Protein AF-A0A8T2TNN7-F1 (afdb_monomer)

pLDDT: mean 81.36, std 16.93, range [38.03, 96.69]

Nearest PDB structures (foldseek):
  3bs6-assembly1_A  TM=4.693E-01  e=4.884E+00  Escherichia coli
  3blc-assembly1_A  TM=4.581E-01  e=4.381E+00  Escherichia coli K-12

Foldseek 3Di:
DDDQDDADQDKDKDKDKDFDADPVGTQKIKIWIKIAHHQRWIWIWIWIQHNVQQKTKIKIKIDGDQWIKMKIWIARNVVRAIEIEIETGVDDPVCVVVVVVVSLVCCVVTTPPDDPDDPDPDPVPPDVGYDYYYHYDYDD

Mean predicted aligned error: 8.28 Å

Radius of gyration: 16.11 Å; Cα contacts (8 Å, |Δi|>4): 288; chains: 1; bounding box: 39×32×40 Å

Structure (mmCIF, N/CA/C/O backbone):
data_AF-A0A8T2TNN7-F1
#
_entry.id   AF-A0A8T2TNN7-F1
#
loop_
_atom_site.group_PDB
_atom_site.id
_atom_site.type_symbol
_atom_site.label_atom_id
_atom_site.label_alt_id
_atom_site.label_comp_id
_atom_site.label_asym_id
_atom_site.label_entity_id
_atom_site.label_seq_id
_atom_site.pdbx_PDB_ins_code
_atom_site.Cartn_x
_atom_site.Cartn_y
_atom_site.Cartn_z
_atom_site.occupancy
_atom_site.B_iso_or_equiv
_atom_site.auth_seq_id
_atom_site.auth_comp_id
_atom_site.auth_asym_id
_atom_site.auth_atom_id
_atom_site.pdbx_PDB_model_num
ATOM 1 N N . MET A 1 1 ? -9.303 4.212 -6.123 1.00 38.03 1 MET A N 1
ATOM 2 C CA . MET A 1 1 ? -9.260 4.580 -4.688 1.00 38.03 1 MET A CA 1
ATOM 3 C C . MET A 1 1 ? -9.559 3.341 -3.851 1.00 38.03 1 MET A C 1
ATOM 5 O O . MET A 1 1 ? -10.362 2.537 -4.320 1.00 38.03 1 MET A O 1
ATOM 9 N N . PRO A 1 2 ? -8.917 3.130 -2.687 1.00 48.78 2 PRO A N 1
ATOM 10 C CA . PRO A 1 2 ? -9.333 2.075 -1.768 1.00 48.78 2 PRO A CA 1
ATOM 11 C C . PRO A 1 2 ? -10.733 2.408 -1.227 1.00 48.78 2 PRO A C 1
ATOM 13 O O . PRO A 1 2 ? -10.994 3.528 -0.805 1.00 48.78 2 PRO A O 1
ATOM 16 N N . ASN A 1 3 ? -11.654 1.453 -1.324 1.00 48.25 3 ASN A N 1
ATOM 17 C CA . ASN A 1 3 ? -13.009 1.562 -0.782 1.00 48.25 3 ASN A CA 1
ATOM 18 C C . ASN A 1 3 ? -12.937 1.168 0.700 1.00 48.25 3 ASN A C 1
ATOM 20 O O . ASN A 1 3 ? -12.548 0.040 0.956 1.00 48.25 3 ASN A O 1
ATOM 24 N N . PHE A 1 4 ? -13.244 2.024 1.670 1.00 55.41 4 PHE A N 1
ATOM 25 C CA . PHE A 1 4 ? -13.234 1.630 3.086 1.00 55.41 4 PHE A CA 1
ATOM 26 C C . PHE A 1 4 ? -14.604 1.023 3.439 1.00 55.41 4 PHE A C 1
ATOM 28 O O . PHE A 1 4 ? -15.621 1.650 3.152 1.00 55.41 4 PHE A O 1
ATOM 35 N N . PRO A 1 5 ? -14.672 -0.216 3.965 1.00 48.44 5 PRO A N 1
ATOM 36 C CA . PRO A 1 5 ? -15.947 -0.860 4.237 1.00 48.44 5 PRO A CA 1
ATOM 37 C C . PRO A 1 5 ? -16.700 -0.126 5.354 1.00 48.44 5 PRO A C 1
ATOM 39 O O . PRO A 1 5 ? -16.103 0.326 6.329 1.00 48.44 5 PRO A O 1
ATOM 42 N N . SER A 1 6 ? -18.023 -0.042 5.192 1.00 51.38 6 SER A N 1
ATOM 43 C CA . SER A 1 6 ? -18.962 0.426 6.213 1.00 51.38 6 SER A CA 1
ATOM 44 C C . SER A 1 6 ? -18.908 -0.478 7.448 1.00 51.38 6 SER A C 1
ATOM 46 O O . SER A 1 6 ? -18.711 -1.687 7.331 1.00 51.38 6 SER A O 1
ATOM 48 N N . ASN A 1 7 ? -19.072 0.146 8.613 1.00 53.34 7 ASN A N 1
ATOM 49 C CA . ASN A 1 7 ? -19.004 -0.400 9.964 1.00 53.34 7 ASN A CA 1
ATOM 50 C C . ASN A 1 7 ? -19.857 -1.678 10.138 1.00 53.34 7 ASN A C 1
ATOM 52 O O . ASN A 1 7 ? -21.026 -1.616 10.509 1.00 53.34 7 ASN A O 1
ATOM 56 N N . GLY A 1 8 ? -19.274 -2.841 9.850 1.00 53.09 8 GLY A N 1
ATOM 57 C CA . GLY A 1 8 ? -19.876 -4.155 10.054 1.00 53.09 8 GLY A CA 1
ATOM 58 C C . GLY A 1 8 ? -18.875 -5.067 10.751 1.00 53.09 8 GLY A C 1
ATOM 59 O O . GLY A 1 8 ? -17.688 -5.035 10.434 1.00 53.09 8 GLY A O 1
ATOM 60 N N . GLY A 1 9 ? -19.336 -5.883 11.701 1.00 64.19 9 GLY A N 1
ATOM 61 C CA . GLY A 1 9 ? -18.504 -6.790 12.510 1.00 64.19 9 GLY A CA 1
ATOM 62 C C . GLY A 1 9 ? -17.861 -7.959 11.747 1.00 64.19 9 GLY A C 1
ATOM 63 O O . GLY A 1 9 ? -17.601 -9.000 12.339 1.00 64.19 9 GLY A O 1
ATOM 64 N N . ALA A 1 10 ? -17.641 -7.823 10.439 1.00 75.06 10 ALA A N 1
ATOM 65 C CA . ALA A 1 10 ? -17.117 -8.863 9.571 1.00 75.06 10 ALA A CA 1
ATOM 66 C C . ALA A 1 10 ? -15.638 -8.625 9.241 1.00 75.06 10 ALA A C 1
ATOM 68 O O . ALA A 1 10 ? -15.209 -7.511 8.935 1.00 75.06 10 ALA A O 1
ATOM 69 N N . TYR A 1 11 ? -14.867 -9.707 9.245 1.00 86.31 11 TYR A N 1
ATOM 70 C CA . TYR A 1 11 ? -13.498 -9.716 8.746 1.00 86.31 11 TYR A CA 1
ATOM 71 C C . TYR A 1 11 ? -13.503 -9.879 7.227 1.00 86.31 11 TYR A C 1
ATOM 73 O O . TYR A 1 11 ? -14.261 -10.679 6.680 1.00 86.31 11 TYR A O 1
ATOM 81 N N . THR A 1 12 ? -12.639 -9.144 6.534 1.00 87.94 12 THR A N 1
ATOM 82 C CA . THR A 1 12 ? -12.478 -9.249 5.081 1.00 87.94 12 THR A CA 1
ATOM 83 C C . THR A 1 12 ? -11.020 -9.474 4.721 1.00 87.94 12 THR A C 1
ATOM 85 O O . THR A 1 12 ? -10.111 -8.903 5.322 1.00 87.94 12 THR A O 1
ATOM 88 N N . PHE A 1 13 ? -10.791 -10.312 3.716 1.00 90.19 13 PHE A N 1
ATOM 89 C CA . PHE A 1 13 ? -9.469 -10.598 3.182 1.00 90.19 13 PHE A CA 1
ATOM 90 C C . PHE A 1 13 ? -9.584 -10.811 1.674 1.00 90.19 13 PHE A C 1
ATOM 92 O O . PHE A 1 13 ? -10.400 -11.607 1.218 1.00 90.19 13 PHE A O 1
ATOM 99 N N . SER A 1 14 ? -8.759 -10.121 0.893 1.00 91.88 14 SER A N 1
ATOM 100 C CA . SER A 1 14 ? -8.586 -10.405 -0.530 1.00 91.88 14 SER A CA 1
ATOM 101 C C . SER A 1 14 ? -7.117 -10.300 -0.895 1.00 91.88 14 SER A C 1
ATOM 103 O O . SER A 1 14 ? -6.458 -9.327 -0.523 1.00 91.88 14 SER A O 1
ATOM 105 N N . SER A 1 15 ? -6.625 -11.246 -1.679 1.00 92.81 15 SER A N 1
ATOM 106 C CA . SER A 1 15 ? -5.287 -11.200 -2.248 1.00 92.81 15 SER A CA 1
ATOM 107 C C . SER A 1 15 ? -5.373 -11.512 -3.732 1.00 92.81 15 SER A C 1
ATOM 109 O O . SER A 1 15 ? -6.155 -12.363 -4.146 1.00 92.81 15 SER A O 1
ATOM 111 N N . SER A 1 16 ? -4.578 -10.818 -4.529 1.00 95.62 16 SER A N 1
ATOM 112 C CA . SER A 1 16 ? -4.452 -11.052 -5.962 1.00 95.62 16 SER A CA 1
ATOM 113 C C . SER A 1 16 ? -3.004 -10.834 -6.360 1.00 95.62 16 SER A C 1
ATOM 115 O O . SER A 1 16 ? -2.358 -9.908 -5.865 1.00 95.62 16 SER A O 1
ATOM 117 N N . SER A 1 17 ? -2.495 -11.681 -7.240 1.00 93.88 17 SER A N 1
ATOM 118 C CA . SER A 1 17 ? -1.162 -11.541 -7.801 1.00 93.88 17 SER A CA 1
ATOM 119 C C . SER A 1 17 ? -1.190 -11.858 -9.285 1.00 93.88 17 SER A C 1
ATOM 121 O O . SER A 1 17 ? -1.974 -12.679 -9.757 1.00 93.88 17 SER A O 1
ATOM 123 N N . VAL A 1 18 ? -0.329 -11.175 -10.021 1.00 96.69 18 VAL A N 1
ATOM 124 C CA . VAL A 1 18 ? -0.083 -11.400 -11.439 1.00 96.69 18 VAL A CA 1
ATOM 125 C C . VAL A 1 18 ? 1.418 -11.447 -11.653 1.00 96.69 18 VAL A C 1
ATOM 127 O O . VAL A 1 18 ? 2.178 -10.726 -11.001 1.00 96.69 18 VAL A O 1
ATOM 130 N N . ARG A 1 19 ? 1.854 -12.314 -12.557 1.00 96.31 19 ARG A N 1
ATOM 131 C CA . ARG A 1 19 ? 3.257 -12.477 -12.913 1.00 96.31 19 ARG A CA 1
ATOM 132 C C . ARG A 1 19 ? 3.337 -12.838 -14.385 1.00 96.31 19 ARG A C 1
ATOM 134 O O . ARG A 1 19 ? 2.657 -13.760 -14.820 1.00 96.31 19 ARG A O 1
ATOM 141 N N . TYR A 1 20 ? 4.169 -12.113 -15.119 1.00 96.19 20 TYR A N 1
ATOM 142 C CA . TYR A 1 20 ? 4.458 -12.394 -16.515 1.00 96.19 20 TYR A CA 1
ATOM 143 C C . TYR A 1 20 ? 5.935 -12.738 -16.659 1.00 96.19 20 TYR A C 1
ATOM 145 O O . TYR A 1 20 ? 6.815 -11.930 -16.340 1.00 96.19 20 TYR A O 1
ATOM 153 N N . ASP A 1 21 ? 6.187 -13.960 -17.116 1.00 95.81 21 ASP A N 1
ATOM 154 C CA . ASP A 1 21 ? 7.519 -14.503 -17.336 1.00 95.81 21 ASP A CA 1
ATOM 155 C C . ASP A 1 21 ? 7.936 -14.363 -18.807 1.00 95.81 21 ASP A C 1
ATOM 157 O O . ASP A 1 21 ? 7.116 -14.381 -19.723 1.00 95.81 21 ASP A O 1
ATOM 161 N N . GLY A 1 22 ? 9.238 -14.194 -19.027 1.00 91.44 22 GLY A N 1
ATOM 162 C CA . GLY A 1 22 ? 9.866 -14.189 -20.342 1.00 91.44 22 GLY A CA 1
ATOM 163 C C . GLY A 1 22 ? 11.169 -14.994 -20.343 1.00 91.44 22 GLY A C 1
ATOM 164 O O . GLY A 1 22 ? 11.526 -15.604 -19.332 1.00 91.44 22 GLY A O 1
ATOM 165 N N . PRO A 1 23 ? 11.941 -14.963 -21.444 1.00 91.31 23 PRO A N 1
ATOM 166 C CA . PRO A 1 23 ? 13.155 -15.775 -21.597 1.00 91.31 23 PRO A CA 1
ATOM 167 C C . PRO A 1 23 ? 14.231 -15.540 -20.523 1.00 91.31 23 PRO A C 1
ATOM 169 O O . PRO A 1 23 ? 15.080 -16.396 -20.301 1.00 91.31 23 PRO A O 1
ATOM 172 N N . LYS A 1 24 ? 14.209 -14.376 -19.860 1.00 87.81 24 LYS A N 1
ATOM 173 C CA . LYS A 1 24 ? 15.145 -13.982 -18.791 1.00 87.81 24 LYS A CA 1
ATOM 174 C C . LYS A 1 24 ? 14.496 -13.975 -17.393 1.00 87.81 24 LYS A C 1
ATOM 176 O O . LYS A 1 24 ? 15.037 -13.365 -16.475 1.00 87.81 24 LYS A O 1
ATOM 181 N N . GLY A 1 25 ? 13.339 -14.623 -17.235 1.00 89.81 25 GLY A N 1
ATOM 182 C CA . GLY A 1 25 ? 12.533 -14.632 -16.008 1.00 89.81 25 GLY A CA 1
ATOM 183 C C . GLY A 1 25 ? 11.380 -13.622 -16.026 1.00 89.81 25 GLY A C 1
ATOM 184 O O . GLY A 1 25 ? 11.050 -13.065 -17.075 1.00 89.81 25 GLY A O 1
ATOM 185 N N . ALA A 1 26 ? 10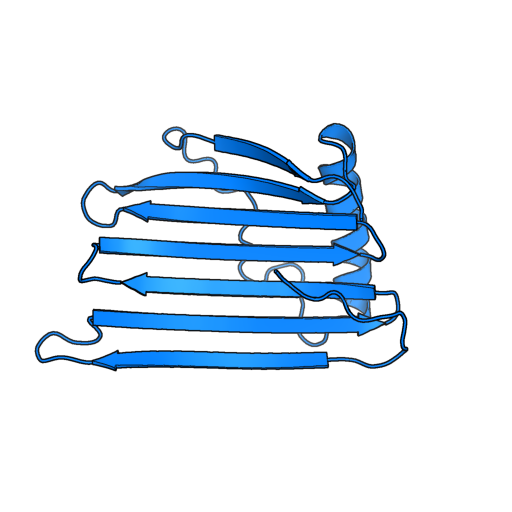.757 -13.395 -14.864 1.00 90.38 26 ALA A N 1
ATOM 186 C CA . ALA A 1 26 ? 9.657 -12.439 -14.731 1.00 90.38 26 ALA A CA 1
ATOM 187 C C . ALA A 1 26 ? 10.092 -11.031 -15.102 1.00 90.38 26 ALA A C 1
ATOM 189 O O . ALA A 1 26 ? 10.970 -10.456 -14.454 1.00 90.38 26 ALA A O 1
ATOM 190 N N . TYR A 1 27 ? 9.428 -10.460 -16.102 1.00 93.62 27 TYR A N 1
ATOM 191 C CA . TYR A 1 27 ? 9.600 -9.052 -16.430 1.00 93.62 27 TYR A CA 1
ATOM 192 C C . TYR A 1 27 ? 8.590 -8.163 -15.707 1.00 93.62 27 TYR A C 1
ATOM 194 O O . TYR A 1 27 ? 8.841 -6.978 -15.508 1.00 93.62 27 TYR A O 1
ATOM 202 N N . TYR A 1 28 ? 7.477 -8.744 -15.266 1.00 95.19 28 TYR A N 1
ATOM 203 C CA . TYR A 1 28 ? 6.452 -8.041 -14.519 1.00 95.19 28 TYR A CA 1
ATOM 204 C C . TYR A 1 28 ? 5.885 -8.932 -13.422 1.00 95.19 28 TYR A C 1
ATOM 206 O O . TYR A 1 28 ? 5.551 -10.094 -13.657 1.00 95.19 28 TYR A O 1
ATOM 214 N N . ALA A 1 29 ? 5.741 -8.384 -12.223 1.00 95.56 29 ALA A N 1
ATOM 215 C CA . ALA A 1 29 ? 5.004 -9.014 -11.143 1.00 95.56 29 ALA A CA 1
ATOM 216 C C . ALA A 1 29 ? 4.304 -7.947 -10.309 1.00 95.56 29 ALA A C 1
ATOM 218 O O . ALA A 1 29 ? 4.938 -6.980 -9.893 1.00 95.56 29 ALA A O 1
ATOM 219 N N . ALA A 1 30 ? 3.025 -8.147 -10.012 1.00 94.94 30 ALA A N 1
ATOM 220 C CA . ALA A 1 30 ? 2.282 -7.280 -9.114 1.00 94.94 30 ALA A CA 1
ATOM 221 C C . ALA A 1 30 ? 1.456 -8.105 -8.134 1.00 94.94 30 ALA A C 1
ATOM 223 O O . ALA A 1 30 ? 0.871 -9.123 -8.495 1.00 94.94 30 ALA A O 1
ATOM 224 N N . THR A 1 31 ? 1.393 -7.647 -6.893 1.00 94.44 31 THR A N 1
ATOM 225 C CA . THR A 1 31 ? 0.620 -8.258 -5.818 1.00 94.44 31 THR A CA 1
ATOM 226 C C . THR A 1 31 ? -0.179 -7.176 -5.121 1.00 94.44 31 THR A C 1
ATOM 228 O O . THR A 1 31 ? 0.355 -6.133 -4.745 1.00 94.44 31 THR A O 1
ATOM 231 N N . LYS A 1 32 ? -1.463 -7.440 -4.902 1.00 93.69 32 LYS A N 1
ATOM 232 C CA . LYS A 1 32 ? -2.361 -6.608 -4.112 1.00 9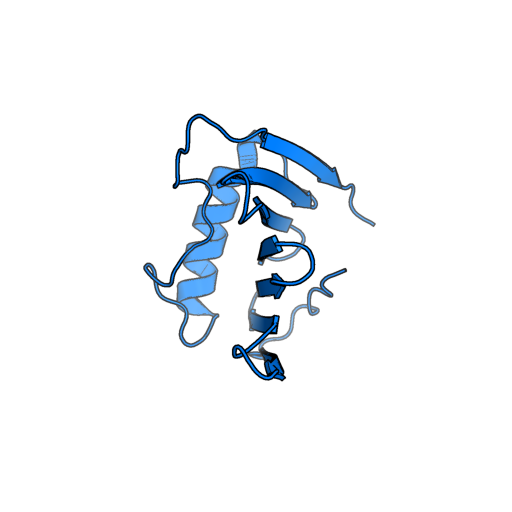3.69 32 LYS A CA 1
ATOM 233 C C .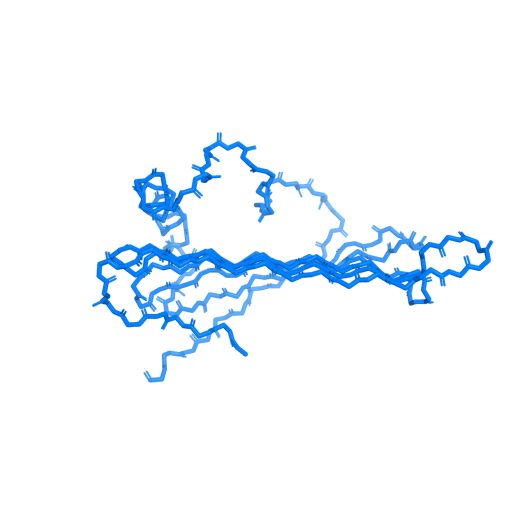 LYS A 1 32 ? -2.974 -7.451 -3.008 1.00 93.69 32 LYS A C 1
ATOM 235 O O . LYS A 1 32 ? -3.576 -8.486 -3.275 1.00 93.69 32 LYS A O 1
ATOM 240 N N . LEU A 1 33 ? -2.860 -6.969 -1.782 1.00 91.69 33 LEU A N 1
ATOM 241 C CA . LEU A 1 33 ? -3.429 -7.562 -0.586 1.00 91.69 33 LEU A CA 1
ATOM 242 C C . LEU A 1 33 ? -4.325 -6.528 0.086 1.00 91.69 33 LEU A C 1
ATOM 244 O O . LEU A 1 33 ? -3.951 -5.368 0.219 1.00 91.69 33 LEU A O 1
ATOM 248 N N . ARG A 1 34 ? -5.492 -6.948 0.552 1.00 91.50 34 ARG A N 1
ATOM 249 C CA . ARG A 1 34 ? -6.386 -6.114 1.340 1.00 91.50 34 ARG A CA 1
ATOM 250 C C . ARG A 1 34 ? -6.974 -6.915 2.487 1.00 91.50 34 ARG A C 1
ATOM 252 O O . ARG A 1 34 ? -7.406 -8.048 2.294 1.00 91.50 34 ARG A O 1
ATOM 259 N N . ARG A 1 35 ? -6.985 -6.314 3.670 1.00 91.00 35 ARG A N 1
ATOM 260 C CA . ARG A 1 35 ? -7.549 -6.862 4.897 1.00 91.00 35 ARG A CA 1
ATOM 261 C C . ARG A 1 35 ? -8.435 -5.811 5.546 1.00 91.00 35 ARG A C 1
ATOM 263 O O . ARG A 1 35 ? -8.117 -4.625 5.503 1.00 91.00 35 ARG A O 1
ATOM 270 N N . GLY A 1 36 ? -9.531 -6.239 6.139 1.00 90.00 36 GLY A N 1
ATOM 271 C CA . GLY A 1 36 ? -10.405 -5.382 6.922 1.00 90.00 36 GLY A CA 1
ATOM 272 C C . GLY A 1 36 ? -10.933 -6.134 8.128 1.00 90.00 36 GLY A C 1
ATOM 273 O O . GLY A 1 36 ? -11.070 -7.358 8.088 1.00 90.00 36 GLY A O 1
ATOM 274 N N . GLY A 1 37 ? -11.219 -5.394 9.185 1.00 88.06 37 GLY A N 1
ATOM 275 C CA . GLY A 1 37 ? -11.783 -5.929 10.409 1.00 88.06 37 GLY A CA 1
ATOM 276 C C . GLY A 1 37 ? -12.913 -5.061 10.955 1.00 88.06 37 GLY A C 1
ATOM 277 O O . GLY A 1 37 ? -13.190 -3.984 10.415 1.00 88.06 37 GLY A O 1
ATOM 278 N N . PRO A 1 38 ? -13.534 -5.519 12.053 1.00 85.88 38 PRO A N 1
ATOM 279 C CA . PRO A 1 38 ? -14.461 -4.723 12.850 1.00 85.88 38 PRO A CA 1
ATOM 280 C C . PRO A 1 38 ? -13.898 -3.340 13.223 1.00 85.88 38 PRO A C 1
ATOM 282 O O . PRO A 1 38 ? -12.687 -3.120 13.190 1.00 85.88 38 PRO A O 1
ATOM 285 N N . GLU A 1 39 ? -14.775 -2.402 13.596 1.00 83.50 39 GLU A N 1
ATOM 286 C CA . GLU A 1 39 ? -14.424 -1.008 13.946 1.00 83.50 39 GLU A CA 1
ATOM 287 C C . GLU A 1 39 ? -13.817 -0.181 12.793 1.00 83.50 39 GLU A C 1
ATOM 289 O O . GLU A 1 39 ? -13.240 0.888 13.011 1.00 83.50 39 GLU A O 1
ATOM 294 N N . GLY A 1 40 ? -13.956 -0.652 11.549 1.00 86.00 40 GLY A N 1
ATOM 295 C CA . GLY A 1 40 ? -13.485 0.068 10.366 1.00 86.00 40 GLY A CA 1
ATOM 296 C C . GLY A 1 40 ? -11.962 0.090 10.230 1.00 86.00 40 GLY A C 1
ATOM 297 O O . GLY A 1 40 ? -11.423 1.016 9.621 1.00 86.00 40 GLY A O 1
ATOM 298 N N . VAL A 1 41 ? -11.258 -0.896 10.799 1.00 91.38 41 VAL A N 1
ATOM 299 C CA . VAL A 1 41 ? -9.817 -1.056 10.576 1.00 91.38 41 VAL A CA 1
ATOM 300 C C . VAL A 1 41 ? -9.565 -1.704 9.213 1.00 91.38 41 VAL A C 1
ATOM 302 O O . VAL A 1 41 ? -10.183 -2.708 8.853 1.00 91.38 41 VAL A O 1
ATOM 305 N N . VAL A 1 42 ? -8.655 -1.131 8.429 1.00 90.94 42 VAL A N 1
ATOM 306 C CA . VAL A 1 42 ? -8.322 -1.602 7.078 1.00 90.94 42 VAL A CA 1
ATOM 307 C C . VAL A 1 42 ? -6.822 -1.531 6.839 1.00 90.94 42 VAL A C 1
ATOM 309 O O . VAL A 1 42 ? -6.175 -0.544 7.189 1.00 90.94 42 VAL A O 1
ATOM 312 N N . GLU A 1 43 ? -6.291 -2.548 6.166 1.00 91.75 43 GLU A N 1
ATOM 313 C CA . GLU A 1 43 ? -4.962 -2.560 5.563 1.00 91.75 43 GLU A CA 1
ATOM 314 C C . GLU A 1 43 ? -5.081 -2.863 4.063 1.00 91.75 43 GLU A C 1
ATOM 316 O O . GLU A 1 43 ? -5.701 -3.849 3.668 1.00 91.75 43 GLU A O 1
ATOM 321 N N . GLU A 1 44 ? -4.454 -2.066 3.205 1.00 92.19 44 GLU A N 1
ATOM 322 C CA . GLU A 1 44 ? -4.232 -2.414 1.799 1.00 92.19 44 GLU A CA 1
ATOM 323 C C . GLU A 1 44 ? -2.736 -2.332 1.492 1.00 92.19 44 GLU A C 1
ATOM 325 O O . GLU A 1 44 ? -2.098 -1.315 1.748 1.00 92.19 44 GLU A O 1
ATOM 330 N N . ARG A 1 45 ? -2.167 -3.392 0.922 1.00 91.81 45 ARG A N 1
ATOM 331 C CA . ARG A 1 45 ? -0.787 -3.446 0.443 1.00 91.81 45 ARG A CA 1
ATOM 332 C C . ARG A 1 45 ? -0.778 -3.698 -1.056 1.00 91.81 45 ARG A C 1
ATOM 334 O O . ARG A 1 45 ? -1.563 -4.486 -1.576 1.00 91.81 45 ARG A O 1
ATOM 341 N N . PHE A 1 46 ? 0.137 -3.046 -1.744 1.00 92.75 46 PHE A N 1
ATOM 342 C CA . PHE A 1 46 ? 0.385 -3.222 -3.161 1.00 92.75 46 PHE A CA 1
ATOM 343 C C . PHE A 1 46 ? 1.891 -3.212 -3.396 1.00 92.75 46 PHE A C 1
ATOM 345 O O . PHE A 1 46 ? 2.598 -2.364 -2.855 1.00 92.75 46 PHE A O 1
ATOM 352 N N . GLU A 1 47 ? 2.382 -4.153 -4.186 1.00 93.88 47 GLU A N 1
ATOM 353 C CA . GLU A 1 47 ? 3.772 -4.214 -4.620 1.00 93.88 47 GLU A CA 1
ATOM 354 C C . GLU A 1 47 ? 3.800 -4.578 -6.097 1.00 93.88 47 GLU A C 1
ATOM 356 O O . GLU A 1 47 ? 3.148 -5.531 -6.509 1.00 93.88 47 GLU A O 1
ATOM 361 N N . GLU A 1 48 ? 4.571 -3.838 -6.879 1.00 95.25 48 GLU A N 1
ATOM 362 C CA . GLU A 1 48 ? 4.729 -4.032 -8.312 1.00 95.25 48 GLU A CA 1
ATOM 363 C C . GLU A 1 48 ? 6.203 -3.909 -8.679 1.00 95.25 48 GLU A C 1
ATOM 365 O O . GLU A 1 48 ? 6.873 -2.940 -8.321 1.00 95.25 48 GLU A O 1
ATOM 370 N N . ARG A 1 49 ? 6.718 -4.902 -9.398 1.00 94.62 49 ARG A N 1
ATOM 371 C CA . ARG A 1 49 ? 8.040 -4.879 -10.012 1.00 94.62 49 ARG A CA 1
ATOM 372 C C . ARG A 1 49 ? 7.884 -4.998 -11.508 1.00 94.62 49 ARG A C 1
ATOM 374 O O . ARG A 1 49 ? 7.366 -5.998 -11.998 1.00 94.62 49 ARG A O 1
ATOM 381 N N . ASP A 1 50 ? 8.417 -4.011 -12.199 1.00 94.38 50 ASP A N 1
ATOM 382 C CA . ASP A 1 50 ? 8.448 -3.957 -13.645 1.00 94.38 50 ASP A CA 1
ATOM 383 C C . ASP A 1 50 ? 9.895 -3.749 -14.101 1.00 94.38 50 ASP A C 1
ATOM 385 O O . ASP A 1 50 ? 10.493 -2.685 -13.911 1.00 94.38 50 ASP A O 1
ATOM 389 N N . SER A 1 51 ? 10.487 -4.791 -14.680 1.00 90.25 51 SER A N 1
ATOM 390 C CA . SER A 1 51 ? 11.850 -4.733 -15.205 1.00 90.25 51 SER A CA 1
ATOM 391 C C . SER A 1 51 ? 11.927 -4.012 -16.551 1.00 90.25 51 SER A C 1
ATOM 393 O O . SER A 1 51 ? 12.998 -3.518 -16.908 1.00 90.25 51 SER A O 1
ATOM 395 N N . THR A 1 52 ? 10.807 -3.869 -17.270 1.00 90.06 52 THR A N 1
ATOM 396 C CA . THR A 1 52 ? 10.762 -3.143 -18.546 1.00 90.06 52 THR A CA 1
ATOM 397 C C . THR A 1 52 ? 10.970 -1.650 -18.309 1.00 90.06 52 THR A C 1
ATOM 399 O O . THR A 1 52 ? 11.849 -1.031 -18.914 1.00 90.06 52 THR A O 1
ATOM 402 N N . THR A 1 53 ? 10.265 -1.089 -17.325 1.00 91.69 53 THR A N 1
ATOM 403 C CA . THR A 1 53 ? 10.427 0.309 -16.904 1.00 91.69 53 THR A CA 1
ATOM 404 C C . THR A 1 53 ? 11.481 0.495 -15.816 1.00 91.69 53 THR A C 1
ATOM 406 O O . THR A 1 53 ? 11.874 1.625 -15.542 1.00 91.69 53 THR A O 1
ATOM 409 N N . ASN A 1 54 ? 12.013 -0.598 -15.258 1.00 92.75 54 ASN A N 1
ATOM 410 C CA . ASN A 1 54 ? 12.972 -0.606 -14.148 1.00 92.75 54 ASN A CA 1
ATOM 411 C C . ASN A 1 54 ? 12.416 0.074 -12.896 1.00 92.75 54 ASN A C 1
ATOM 413 O O . ASN A 1 54 ? 13.135 0.770 -12.184 1.00 92.75 54 ASN A O 1
ATOM 417 N N . LYS A 1 55 ? 11.128 -0.122 -12.624 1.00 93.81 55 LYS A N 1
ATOM 418 C CA . LYS A 1 55 ? 10.452 0.460 -11.470 1.00 93.81 55 LYS A CA 1
ATOM 419 C C . LYS A 1 55 ? 10.047 -0.621 -10.485 1.00 93.81 55 LYS A C 1
ATOM 421 O O . LYS A 1 55 ? 9.565 -1.691 -10.851 1.00 93.81 55 LYS A O 1
ATOM 426 N N . HIS A 1 56 ? 10.214 -0.306 -9.209 1.00 94.19 56 HIS A N 1
ATOM 427 C CA . HIS A 1 56 ? 9.654 -1.061 -8.100 1.00 94.19 56 HIS A CA 1
ATOM 428 C C . HIS A 1 56 ? 8.751 -0.133 -7.300 1.00 94.19 56 HIS A C 1
ATOM 430 O O . HIS A 1 56 ? 9.231 0.762 -6.609 1.00 94.19 56 HIS A O 1
ATOM 436 N N . ILE A 1 57 ? 7.445 -0.333 -7.413 1.00 93.06 57 ILE A N 1
ATOM 437 C CA . ILE A 1 57 ? 6.433 0.444 -6.705 1.00 93.06 57 ILE A CA 1
ATOM 438 C C . ILE A 1 57 ? 5.956 -0.371 -5.510 1.00 93.06 57 ILE A C 1
ATOM 440 O O . ILE A 1 57 ? 5.667 -1.562 -5.625 1.00 93.06 57 ILE A O 1
ATOM 444 N N . LYS A 1 58 ? 5.838 0.270 -4.353 1.00 93.81 58 LYS A N 1
ATOM 445 C CA . LYS A 1 58 ? 5.152 -0.291 -3.197 1.00 93.81 58 LYS A CA 1
ATOM 446 C C . LYS A 1 58 ? 4.212 0.735 -2.596 1.00 93.81 58 LYS A C 1
ATOM 448 O O . LYS A 1 58 ? 4.516 1.921 -2.552 1.00 93.81 58 LYS A O 1
ATOM 453 N N . ARG A 1 59 ? 3.068 0.279 -2.105 1.00 93.00 59 ARG A N 1
ATOM 454 C CA . ARG A 1 59 ? 2.075 1.123 -1.447 1.00 93.00 59 ARG A CA 1
ATOM 455 C C . ARG A 1 59 ? 1.436 0.374 -0.291 1.00 93.00 59 ARG A C 1
ATOM 457 O O . ARG A 1 59 ? 1.053 -0.782 -0.432 1.00 93.00 59 ARG A O 1
ATOM 464 N N . MET A 1 60 ? 1.309 1.046 0.840 1.00 91.31 60 MET A N 1
ATOM 465 C CA . MET A 1 60 ? 0.643 0.564 2.040 1.00 91.31 60 MET A CA 1
ATOM 466 C C . MET A 1 60 ? -0.351 1.629 2.488 1.00 91.31 60 MET A C 1
ATOM 468 O O . MET A 1 60 ? 0.033 2.760 2.748 1.00 91.31 60 MET A O 1
ATOM 472 N N . SER A 1 61 ? -1.626 1.276 2.552 1.00 91.44 61 SER A N 1
ATOM 473 C CA . SER A 1 61 ? -2.709 2.127 3.032 1.00 91.44 61 SER A CA 1
ATOM 474 C C . SER A 1 61 ? -3.269 1.539 4.314 1.00 91.44 61 SER A C 1
ATOM 476 O O . SER A 1 61 ? -3.563 0.346 4.382 1.00 91.44 61 SER A O 1
ATOM 478 N N . ARG A 1 62 ? -3.465 2.398 5.304 1.00 92.38 62 ARG A N 1
ATOM 479 C CA . ARG A 1 62 ? -4.060 2.099 6.601 1.00 92.38 62 ARG A CA 1
ATOM 480 C C . ARG A 1 62 ? -5.297 2.960 6.765 1.00 92.38 62 ARG A C 1
ATOM 482 O O . ARG A 1 62 ? -5.244 4.155 6.493 1.00 92.38 62 ARG A O 1
ATOM 489 N N . GLY A 1 63 ? -6.402 2.354 7.168 1.00 92.62 63 GLY A N 1
ATOM 490 C CA . GLY A 1 63 ? -7.645 3.054 7.480 1.00 92.62 63 GLY A CA 1
ATOM 491 C C . GLY A 1 63 ? -8.118 2.691 8.877 1.00 92.62 63 GLY A C 1
ATOM 492 O O . GLY A 1 63 ? -8.035 1.524 9.260 1.00 92.62 63 GLY A O 1
ATOM 493 N N . LEU A 1 64 ? -8.596 3.681 9.623 1.00 91.75 64 LEU A N 1
ATOM 494 C CA . LEU A 1 64 ? -9.321 3.496 10.873 1.00 91.75 64 LEU A CA 1
ATOM 495 C C . LEU A 1 64 ? -10.506 4.459 10.874 1.00 91.75 64 LEU A C 1
ATOM 497 O O . LEU A 1 64 ? -10.313 5.672 10.961 1.00 91.75 64 LEU A O 1
ATOM 501 N N . LYS A 1 65 ? -11.721 3.909 10.802 1.00 87.25 65 LYS A N 1
ATOM 502 C CA . LYS A 1 65 ? -12.967 4.686 10.719 1.00 87.25 65 LYS A CA 1
ATOM 503 C C . LYS A 1 65 ? -12.940 5.640 9.512 1.00 87.25 65 LYS A C 1
ATOM 505 O O . LYS A 1 65 ? -12.878 5.181 8.377 1.00 87.25 65 LYS A O 1
ATOM 510 N N . ASP A 1 66 ? -12.984 6.944 9.751 1.00 87.19 66 ASP A N 1
ATOM 511 C CA . ASP A 1 66 ? -12.981 8.026 8.763 1.00 87.19 66 ASP A CA 1
ATOM 512 C C . ASP A 1 66 ? -11.573 8.549 8.422 1.00 87.19 66 ASP A C 1
ATOM 514 O O . ASP A 1 66 ? -11.412 9.369 7.515 1.00 87.19 66 ASP A O 1
ATOM 518 N N . LYS A 1 67 ? -10.546 8.069 9.129 1.00 91.06 67 LYS A N 1
ATOM 519 C CA . LYS A 1 67 ? -9.151 8.501 8.998 1.00 91.06 67 LYS A CA 1
ATOM 520 C C . LYS A 1 67 ? -8.329 7.478 8.221 1.00 91.06 67 LYS A C 1
ATOM 522 O O . LYS A 1 67 ? -8.521 6.268 8.364 1.00 91.06 67 LYS A O 1
ATOM 527 N N . GLY A 1 68 ? -7.370 7.942 7.422 1.00 91.94 68 GLY A N 1
ATOM 528 C CA . GLY A 1 68 ? -6.503 7.043 6.666 1.00 91.94 68 GLY A CA 1
ATOM 529 C C . GLY A 1 68 ? -5.133 7.615 6.328 1.00 91.94 68 GLY A C 1
ATOM 530 O O . GLY A 1 68 ? -5.004 8.774 5.954 1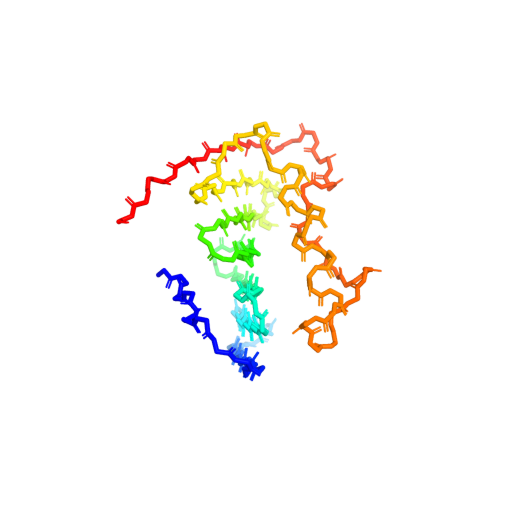.00 91.94 68 GLY A O 1
ATOM 531 N N . HIS A 1 69 ? -4.110 6.772 6.403 1.00 92.19 69 HIS A N 1
ATOM 532 C CA . HIS A 1 69 ? -2.727 7.104 6.077 1.00 92.19 69 HIS A CA 1
ATOM 533 C C . HIS A 1 69 ? -2.225 6.138 5.001 1.00 92.19 69 HIS A C 1
ATOM 535 O O . HIS A 1 69 ? -2.269 4.919 5.173 1.00 92.19 69 HIS A O 1
ATOM 541 N N . THR A 1 70 ? -1.774 6.664 3.863 1.00 91.94 70 THR A N 1
ATOM 542 C CA . THR A 1 70 ? -1.159 5.868 2.796 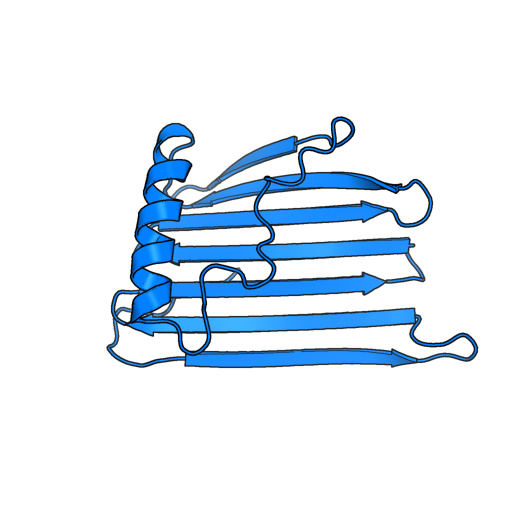1.00 91.94 70 THR A CA 1
ATOM 543 C C . THR A 1 70 ? 0.287 6.271 2.591 1.00 91.94 70 THR A C 1
ATOM 545 O O . THR A 1 70 ? 0.567 7.416 2.265 1.00 91.94 70 THR A O 1
ATOM 548 N N . PHE A 1 71 ? 1.183 5.298 2.671 1.00 91.38 71 PHE A N 1
ATOM 549 C CA . PHE A 1 71 ? 2.575 5.420 2.275 1.00 91.38 71 PHE A CA 1
ATOM 550 C C . PHE A 1 71 ? 2.779 4.759 0.908 1.00 91.38 71 PHE A C 1
ATOM 552 O O . PHE A 1 71 ? 2.363 3.619 0.690 1.00 91.38 71 PHE A O 1
ATOM 559 N N . ALA A 1 72 ? 3.422 5.449 -0.026 1.00 90.38 72 ALA A N 1
ATOM 560 C CA . ALA A 1 72 ? 3.791 4.926 -1.335 1.00 90.38 72 ALA A CA 1
ATOM 561 C C . ALA A 1 72 ? 5.264 5.221 -1.617 1.00 90.38 72 ALA A C 1
ATOM 563 O O . ALA A 1 72 ? 5.706 6.357 -1.491 1.00 90.38 72 ALA A O 1
ATOM 564 N N . CYS A 1 73 ? 6.017 4.218 -2.054 1.00 90.56 73 CYS A N 1
ATOM 565 C CA . CYS A 1 73 ? 7.380 4.396 -2.524 1.00 90.56 73 CYS A CA 1
ATOM 566 C C . CYS A 1 73 ? 7.547 3.846 -3.940 1.00 90.56 73 CYS A C 1
ATOM 568 O O . CYS A 1 73 ? 6.976 2.820 -4.309 1.00 90.56 73 CYS A O 1
ATOM 570 N N . GLN A 1 74 ? 8.342 4.541 -4.739 1.00 91.94 74 GLN A N 1
ATOM 571 C CA . GLN A 1 74 ? 8.766 4.106 -6.058 1.00 91.94 74 GLN A CA 1
ATOM 572 C C . GLN A 1 74 ? 10.286 4.136 -6.093 1.00 91.94 74 GLN A C 1
ATOM 574 O O . GLN A 1 74 ? 10.898 5.178 -5.877 1.00 91.94 74 GLN A O 1
ATOM 579 N N . LYS A 1 75 ? 10.899 2.997 -6.391 1.00 91.81 75 LYS A N 1
ATOM 580 C CA . LYS A 1 75 ? 12.335 2.879 -6.605 1.00 91.81 75 LYS A CA 1
ATOM 581 C C . LYS A 1 75 ? 12.621 2.673 -8.084 1.00 91.81 75 LYS A C 1
ATOM 583 O O . LYS A 1 75 ? 12.069 1.768 -8.705 1.00 91.81 75 LYS A O 1
ATOM 588 N N . ASP A 1 76 ? 13.508 3.489 -8.625 1.00 93.00 76 ASP A N 1
ATOM 589 C CA . ASP A 1 76 ? 14.165 3.220 -9.896 1.00 93.00 76 ASP A CA 1
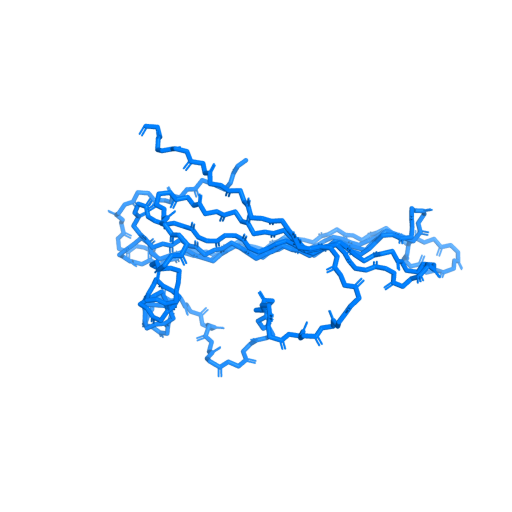ATOM 590 C C . ASP A 1 76 ? 15.271 2.182 -9.654 1.00 93.00 76 ASP A C 1
ATOM 592 O O . ASP A 1 76 ? 16.189 2.385 -8.860 1.00 93.00 76 ASP A O 1
ATOM 596 N N . MET A 1 77 ? 15.156 1.028 -10.300 1.00 88.25 77 MET A N 1
ATOM 597 C CA . MET A 1 77 ? 16.067 -0.103 -10.146 1.00 88.25 77 MET A CA 1
ATOM 598 C C . MET A 1 77 ? 17.383 0.088 -10.907 1.00 88.25 77 MET A C 1
ATOM 600 O O . MET A 1 77 ? 18.358 -0.579 -10.572 1.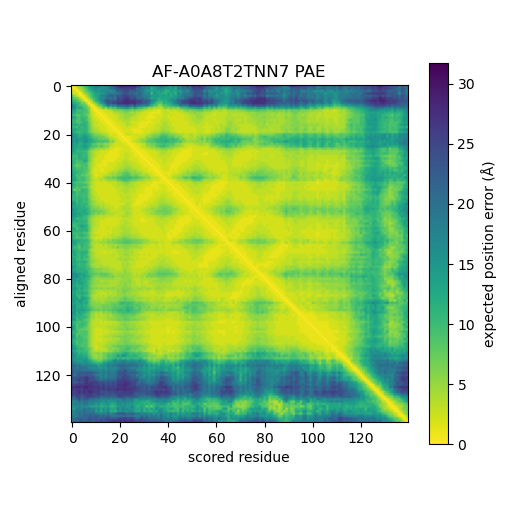00 88.25 77 MET A O 1
ATOM 604 N N . LYS A 1 78 ? 17.432 0.996 -11.891 1.00 90.50 78 LYS A N 1
ATOM 605 C CA . LYS A 1 78 ? 18.660 1.359 -12.612 1.00 90.50 78 LYS A CA 1
ATOM 606 C C . LYS A 1 78 ? 19.471 2.380 -11.834 1.00 90.50 78 LYS A C 1
ATOM 608 O O . LYS A 1 78 ? 20.659 2.181 -11.618 1.00 90.50 78 LYS A O 1
ATOM 613 N N . THR A 1 79 ? 18.833 3.477 -11.431 1.00 90.19 79 THR A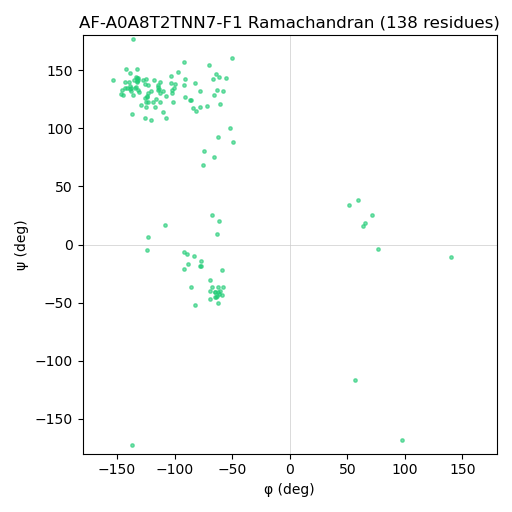 N 1
ATOM 614 C CA . THR A 1 79 ? 19.523 4.588 -10.751 1.00 90.19 79 THR A CA 1
ATOM 615 C C . THR A 1 79 ? 19.589 4.406 -9.237 1.00 90.19 79 THR A C 1
ATOM 617 O O . THR A 1 79 ? 20.365 5.074 -8.563 1.00 90.19 79 THR A O 1
ATOM 620 N N . GLY A 1 80 ? 18.766 3.517 -8.678 1.00 88.06 80 GLY A N 1
ATOM 621 C CA . GLY A 1 80 ? 18.634 3.310 -7.238 1.00 88.06 80 GLY A CA 1
ATOM 622 C C . GLY A 1 80 ? 17.822 4.393 -6.523 1.00 88.06 80 GLY A C 1
ATOM 623 O O . GLY A 1 80 ? 17.575 4.254 -5.323 1.00 88.06 80 GLY A O 1
ATOM 624 N N . LYS A 1 81 ? 17.388 5.445 -7.231 1.00 89.50 81 LYS A N 1
ATOM 625 C CA . LYS A 1 81 ? 16.643 6.570 -6.659 1.00 89.50 81 LYS A CA 1
ATOM 626 C C . LYS A 1 81 ? 15.306 6.094 -6.098 1.00 89.50 81 LYS A C 1
ATOM 628 O O . LYS A 1 81 ? 14.565 5.380 -6.771 1.00 89.50 81 LYS A O 1
ATOM 633 N N . VAL A 1 82 ? 14.988 6.524 -4.879 1.00 89.06 82 VAL A N 1
ATOM 634 C CA . VAL A 1 82 ? 13.709 6.237 -4.221 1.00 89.06 82 VAL A CA 1
ATOM 635 C C . VAL A 1 82 ? 12.917 7.532 -4.085 1.00 89.06 82 VAL A C 1
ATOM 637 O O . VAL A 1 82 ? 13.437 8.543 -3.618 1.00 89.06 82 VAL A O 1
ATOM 640 N N . GLU A 1 83 ? 11.661 7.503 -4.503 1.00 89.12 83 GLU A N 1
ATOM 641 C CA . GLU A 1 83 ? 10.691 8.576 -4.313 1.00 89.12 83 GLU A CA 1
ATOM 642 C C . GLU A 1 83 ? 9.617 8.083 -3.349 1.00 89.12 83 GLU A C 1
ATOM 644 O O . GLU A 1 83 ? 8.989 7.051 -3.589 1.00 89.12 83 GLU A O 1
ATOM 649 N N . GLU A 1 84 ? 9.430 8.802 -2.246 1.00 89.31 84 GLU A N 1
ATOM 650 C CA . GLU A 1 84 ? 8.473 8.455 -1.196 1.00 89.31 84 GLU A CA 1
ATOM 651 C C . GLU A 1 84 ? 7.373 9.509 -1.142 1.00 89.31 84 GLU A C 1
ATOM 653 O O . GLU A 1 84 ? 7.629 10.713 -1.197 1.00 89.31 84 GLU A O 1
ATOM 658 N N . ASN A 1 85 ? 6.132 9.055 -1.036 1.00 88.56 85 ASN A N 1
ATOM 659 C CA . ASN A 1 85 ? 4.965 9.909 -0.959 1.00 88.56 85 ASN A CA 1
ATOM 660 C C . ASN A 1 85 ? 4.042 9.413 0.147 1.00 88.56 85 ASN A C 1
ATOM 662 O O . ASN A 1 85 ? 3.737 8.222 0.230 1.00 88.56 85 ASN A O 1
ATOM 666 N N . GLU A 1 86 ? 3.557 10.345 0.950 1.00 90.69 86 GLU A N 1
ATOM 667 C CA . GLU A 1 86 ? 2.577 10.093 1.996 1.00 90.69 86 GLU A CA 1
ATOM 668 C C . GLU A 1 86 ? 1.281 10.824 1.653 1.00 90.69 86 GLU A C 1
ATOM 670 O O . GLU A 1 86 ? 1.284 11.958 1.167 1.00 90.69 86 GLU A O 1
ATOM 675 N N . ILE A 1 87 ? 0.158 10.145 1.857 1.00 90.88 87 ILE A N 1
ATOM 676 C CA . ILE A 1 87 ? -1.175 10.678 1.605 1.00 90.88 87 ILE A CA 1
ATOM 677 C C . ILE A 1 87 ? -1.978 10.549 2.890 1.00 90.88 87 ILE A C 1
ATOM 679 O O . ILE A 1 87 ? -2.210 9.439 3.379 1.00 90.88 87 ILE A O 1
ATOM 683 N N . LEU A 1 88 ? -2.407 11.695 3.408 1.00 91.06 88 LEU A N 1
ATOM 684 C CA . LEU A 1 88 ? -3.209 11.809 4.618 1.00 91.06 88 LEU A CA 1
ATOM 685 C C . LEU A 1 88 ? -4.667 12.047 4.225 1.00 91.06 88 LEU A C 1
ATOM 687 O O . LEU A 1 88 ? -4.987 12.998 3.511 1.00 91.06 88 LEU A O 1
ATOM 691 N N . HIS A 1 89 ? -5.551 11.166 4.674 1.00 88.69 89 HIS A N 1
ATOM 692 C CA . HIS A 1 89 ? -6.985 11.237 4.442 1.00 88.69 89 HIS A CA 1
ATOM 693 C C . HIS A 1 89 ? -7.688 11.563 5.754 1.00 88.69 89 HIS A C 1
ATOM 695 O O . HIS A 1 89 ? -7.661 10.751 6.682 1.00 88.69 89 HIS A O 1
ATOM 701 N N . ASN A 1 90 ? -8.308 12.746 5.821 1.00 87.56 90 ASN A N 1
ATOM 702 C CA . ASN A 1 90 ? -8.955 13.254 7.036 1.00 87.56 90 ASN A CA 1
ATOM 703 C C . ASN A 1 90 ? -8.032 13.201 8.279 1.00 87.56 90 ASN A C 1
ATOM 705 O O . ASN A 1 90 ? -8.445 12.926 9.404 1.00 87.56 90 ASN A O 1
ATOM 709 N N . LEU A 1 91 ? -6.739 13.415 8.040 1.00 88.75 91 LEU A N 1
ATOM 710 C CA . LEU A 1 91 ? -5.673 13.403 9.030 1.00 88.75 91 LEU A CA 1
ATOM 711 C C . LEU A 1 91 ? -4.810 14.637 8.827 1.00 88.75 91 LEU A C 1
ATOM 713 O O . LEU A 1 91 ? -4.521 15.023 7.691 1.00 88.75 91 LEU A O 1
ATOM 717 N N . LYS A 1 92 ? -4.387 15.224 9.940 1.00 86.75 92 LYS A N 1
ATOM 718 C CA . LYS A 1 92 ? -3.365 16.265 9.957 1.00 86.75 92 LYS A CA 1
ATOM 719 C C . LYS A 1 92 ? -1.993 15.630 10.157 1.00 86.75 92 LYS A C 1
ATOM 721 O O . LYS A 1 92 ? -1.904 14.519 10.674 1.00 86.75 92 LYS A O 1
ATOM 726 N N . GLU A 1 93 ? -0.944 16.333 9.746 1.00 85.06 93 GLU A N 1
ATOM 727 C CA . GLU A 1 93 ? 0.439 15.843 9.805 1.00 85.06 93 GLU A CA 1
ATOM 728 C C . GLU A 1 93 ? 0.911 15.558 11.244 1.00 85.06 93 GLU A C 1
ATOM 730 O O . GLU A 1 93 ? 1.584 14.561 11.492 1.00 85.06 93 GLU A O 1
ATOM 735 N N . ASP A 1 94 ? 0.483 16.371 12.209 1.00 87.06 94 ASP A N 1
ATOM 736 C CA . ASP A 1 94 ? 0.750 16.208 13.642 1.00 87.06 94 ASP A CA 1
ATOM 737 C C . ASP A 1 94 ? 0.019 15.004 14.259 1.00 87.06 94 ASP A C 1
ATOM 739 O O . ASP A 1 94 ? 0.532 14.356 15.169 1.00 87.06 94 ASP A O 1
ATOM 743 N N . GLU A 1 95 ? -1.149 14.647 13.723 1.00 88.56 95 GLU A N 1
ATOM 744 C CA . GLU A 1 95 ? -1.963 13.530 14.213 1.00 88.56 95 GLU A CA 1
ATOM 745 C C . GLU A 1 95 ? -1.519 12.161 13.659 1.00 88.56 95 GLU A C 1
ATOM 747 O O . GLU A 1 95 ? -2.009 11.127 14.120 1.00 88.56 95 GLU A O 1
ATOM 752 N N . VAL A 1 96 ? -0.611 12.118 12.672 1.00 87.94 96 VAL A N 1
ATOM 753 C CA . VAL A 1 96 ? -0.216 10.877 11.971 1.00 87.94 96 VAL A CA 1
ATOM 754 C C . VAL A 1 96 ? 0.356 9.840 12.931 1.00 87.94 96 VAL A C 1
ATOM 756 O O . VAL A 1 96 ? 0.001 8.664 12.849 1.00 87.94 96 VAL A O 1
ATOM 759 N N . HIS A 1 97 ? 1.210 10.267 13.862 1.00 87.50 97 HIS A N 1
ATOM 760 C CA . HIS A 1 97 ? 1.858 9.359 14.807 1.00 87.50 97 HIS A CA 1
ATOM 761 C C . HIS A 1 97 ? 0.841 8.699 15.751 1.00 87.50 97 HIS A C 1
ATOM 763 O O . HIS A 1 97 ? 0.856 7.482 15.947 1.00 87.50 97 HIS A O 1
ATOM 769 N N . ASP A 1 98 ? -0.089 9.493 16.281 1.00 89.56 98 ASP A N 1
ATOM 770 C CA . ASP A 1 98 ? -1.158 9.005 17.152 1.00 89.56 98 ASP A CA 1
ATOM 771 C C . ASP A 1 98 ? -2.146 8.116 16.396 1.00 89.56 98 ASP A C 1
ATOM 773 O O . ASP A 1 98 ? -2.652 7.130 16.942 1.00 89.56 98 ASP A O 1
ATOM 777 N N . PHE A 1 99 ? -2.424 8.446 15.134 1.00 91.44 99 PHE A N 1
ATOM 778 C CA . PHE A 1 99 ? -3.233 7.615 14.254 1.00 91.44 99 PHE A CA 1
ATOM 779 C C . PHE A 1 99 ? -2.584 6.250 14.024 1.00 91.44 99 PHE A C 1
ATOM 781 O O . PHE A 1 99 ? -3.257 5.238 14.209 1.00 91.44 99 PHE A O 1
ATOM 788 N N . ASP A 1 100 ? -1.300 6.205 13.658 1.00 90.81 100 ASP A N 1
ATOM 789 C CA . ASP A 1 100 ? -0.599 4.949 13.384 1.00 90.81 100 ASP A CA 1
ATOM 790 C C . ASP A 1 100 ? -0.573 4.046 14.625 1.00 90.81 100 ASP A C 1
ATOM 792 O O . ASP A 1 100 ? -0.837 2.850 14.507 1.00 90.81 100 ASP A O 1
ATOM 796 N N . ALA A 1 101 ? -0.360 4.614 15.817 1.00 90.56 101 ALA A N 1
ATOM 797 C CA . ALA A 1 101 ? -0.401 3.869 17.076 1.00 90.56 101 ALA A CA 1
ATOM 798 C C . ALA A 1 101 ? -1.796 3.285 17.374 1.00 90.56 101 ALA A C 1
ATOM 800 O O . ALA A 1 101 ? -1.922 2.108 17.726 1.00 90.56 101 ALA A O 1
ATOM 801 N N . LYS A 1 102 ? -2.860 4.083 17.200 1.00 91.88 102 LYS A N 1
ATOM 802 C CA . LYS A 1 102 ? -4.254 3.629 17.377 1.00 91.88 102 LYS A CA 1
ATOM 803 C C . LYS A 1 102 ? -4.642 2.574 16.343 1.00 91.88 102 LYS A C 1
ATOM 805 O O . LYS A 1 102 ? -5.306 1.594 16.681 1.00 91.88 102 LYS A O 1
ATOM 810 N N . TRP A 1 103 ? -4.226 2.762 15.093 1.00 92.75 103 TRP A N 1
ATOM 811 C CA . TRP A 1 103 ? -4.457 1.807 14.017 1.00 92.75 103 TRP A CA 1
ATOM 812 C C . TRP A 1 103 ? -3.759 0.478 14.300 1.00 92.75 103 TRP A C 1
ATOM 814 O O . TRP A 1 103 ? -4.381 -0.566 14.157 1.00 92.75 103 TRP A O 1
ATOM 824 N N . GLU A 1 104 ? -2.508 0.503 14.758 1.00 90.81 104 GLU A N 1
ATOM 825 C CA . GLU A 1 104 ? -1.729 -0.687 15.115 1.00 90.81 104 GLU A CA 1
ATOM 826 C C . GLU A 1 104 ? -2.386 -1.481 16.253 1.00 90.81 104 GLU A C 1
ATOM 828 O O . GLU A 1 104 ? -2.523 -2.700 16.147 1.00 90.81 104 GLU A O 1
ATOM 833 N N . GLN A 1 105 ? -2.887 -0.805 17.290 1.00 90.12 105 GLN A N 1
ATOM 834 C CA . GLN A 1 105 ? -3.649 -1.457 18.360 1.00 90.12 105 GLN A CA 1
ATOM 835 C C . GLN A 1 105 ? -4.943 -2.111 17.840 1.00 90.12 105 GLN A C 1
ATOM 837 O O . GLN A 1 105 ? -5.290 -3.222 18.244 1.00 90.12 105 GLN A O 1
ATOM 842 N N . ALA A 1 106 ? -5.662 -1.443 16.935 1.00 90.50 106 ALA A N 1
ATOM 843 C CA . ALA A 1 106 ? -6.863 -2.002 16.319 1.00 90.50 106 ALA A CA 1
ATOM 844 C C . ALA A 1 106 ? -6.531 -3.172 15.379 1.00 90.50 106 ALA A C 1
ATOM 846 O O . ALA A 1 106 ? -7.235 -4.179 15.381 1.00 90.50 106 ALA A O 1
ATOM 847 N N . ALA A 1 107 ? -5.452 -3.071 14.603 1.00 89.38 107 ALA A N 1
ATOM 848 C CA . ALA A 1 107 ? -5.010 -4.093 13.664 1.00 89.38 107 ALA A CA 1
ATOM 849 C C . ALA A 1 107 ? -4.594 -5.380 14.382 1.00 89.38 107 ALA A C 1
ATOM 851 O O . ALA A 1 107 ? -4.975 -6.463 13.948 1.00 89.38 107 ALA A O 1
ATOM 852 N N . GLU A 1 108 ? -3.898 -5.268 15.515 1.00 88.38 108 GLU A N 1
ATOM 853 C CA . GLU A 1 108 ? -3.530 -6.405 16.367 1.00 88.38 108 GLU A CA 1
ATOM 854 C C . GLU A 1 108 ? -4.757 -7.189 16.849 1.00 88.38 108 GLU A C 1
ATOM 856 O O . GLU A 1 108 ? -4.732 -8.416 16.922 1.00 88.38 108 GLU A O 1
ATOM 861 N N . LYS A 1 109 ? -5.859 -6.487 17.128 1.00 88.00 109 LYS A N 1
ATOM 862 C CA . LYS A 1 109 ? -7.098 -7.099 17.613 1.00 88.00 109 LYS A CA 1
ATOM 863 C C . LYS A 1 109 ? -8.002 -7.614 16.491 1.00 88.00 109 LYS A C 1
ATOM 865 O O . LYS A 1 109 ? -8.699 -8.612 16.667 1.00 88.00 109 LYS A O 1
ATOM 870 N N . TYR A 1 110 ? -8.047 -6.907 15.365 1.00 88.31 110 TYR A N 1
ATOM 871 C CA . TYR A 1 110 ? -9.118 -7.052 14.380 1.00 88.31 110 TYR A CA 1
ATOM 872 C C . TYR A 1 110 ? -8.642 -7.387 12.963 1.00 88.31 110 TYR A C 1
ATOM 874 O O . TYR A 1 110 ? -9.481 -7.637 12.102 1.00 88.31 110 TYR A O 1
ATOM 882 N N . ILE A 1 111 ? -7.337 -7.434 12.687 1.00 85.25 111 ILE A N 1
ATOM 883 C CA . ILE A 1 111 ? -6.811 -7.908 11.402 1.00 85.25 111 ILE A CA 1
ATOM 884 C C . ILE A 1 111 ? -6.158 -9.285 11.600 1.00 85.25 111 ILE A C 1
ATOM 886 O O . ILE A 1 111 ? -5.058 -9.382 12.147 1.00 85.25 111 ILE A O 1
ATOM 890 N N . PRO A 1 112 ? -6.781 -10.366 11.099 1.00 78.88 112 PRO A N 1
ATOM 891 C CA . PRO A 1 112 ? -6.220 -11.707 11.198 1.00 78.88 112 PRO A CA 1
ATOM 892 C C . PRO A 1 112 ? -4.836 -11.796 10.542 1.00 78.88 112 PRO A C 1
ATOM 894 O O . PRO A 1 112 ? -4.627 -11.339 9.412 1.00 78.88 112 PRO A O 1
ATOM 897 N N . GLY A 1 113 ? -3.879 -12.397 11.253 1.00 76.25 113 GLY A N 1
ATOM 898 C CA . GLY A 1 113 ? -2.511 -12.589 10.764 1.00 76.25 113 GLY A CA 1
ATOM 899 C C . GLY A 1 113 ? -1.732 -11.287 10.551 1.00 76.25 113 GLY A C 1
ATOM 900 O O . GLY A 1 113 ? -0.760 -11.276 9.789 1.00 76.25 113 GLY A O 1
ATOM 901 N N . TRP A 1 114 ? -2.174 -10.178 11.150 1.00 81.62 114 TRP A N 1
ATOM 902 C CA . TRP A 1 114 ? -1.355 -8.985 11.313 1.00 81.62 114 TRP A CA 1
ATOM 903 C C . TRP A 1 114 ? -0.634 -9.072 12.658 1.00 81.62 114 TRP A C 1
ATOM 905 O O . TRP A 1 114 ? -1.253 -9.306 13.689 1.00 81.62 114 TRP A O 1
ATOM 915 N N . THR A 1 115 ? 0.686 -8.914 12.642 1.00 68.88 115 THR A N 1
ATOM 916 C CA . THR A 1 115 ? 1.510 -8.868 13.852 1.00 68.88 115 THR A CA 1
ATOM 917 C C . THR A 1 115 ? 2.465 -7.686 13.774 1.00 68.88 115 THR A C 1
ATOM 919 O O . THR A 1 115 ? 2.895 -7.283 12.677 1.00 68.88 115 THR A O 1
ATOM 922 N N . LYS A 1 116 ? 2.830 -7.150 14.944 1.00 62.50 116 LYS A N 1
ATOM 923 C CA . LYS A 1 116 ? 3.879 -6.137 15.095 1.00 62.50 116 LYS A CA 1
ATOM 924 C C . LYS A 1 116 ? 5.217 -6.728 14.646 1.00 62.50 116 LYS A C 1
ATOM 926 O O . LYS A 1 116 ? 5.895 -7.401 15.412 1.00 62.50 116 LYS A O 1
ATOM 931 N N . GLY A 1 117 ? 5.566 -6.541 13.373 1.00 53.25 117 GLY A N 1
ATOM 932 C CA . GLY A 1 117 ? 6.781 -7.113 12.778 1.00 53.25 117 GLY A CA 1
ATOM 933 C C . GLY A 1 117 ? 6.626 -7.639 11.352 1.00 53.25 117 GLY A C 1
ATOM 934 O O . GLY A 1 117 ? 7.634 -7.890 10.693 1.00 53.25 117 GLY A O 1
ATOM 935 N N . THR A 1 118 ? 5.399 -7.754 10.821 1.00 57.19 118 THR A N 1
ATOM 936 C CA . THR A 1 118 ? 5.232 -7.947 9.367 1.00 57.19 118 THR A CA 1
ATOM 937 C C . THR A 1 118 ? 5.943 -6.812 8.621 1.00 57.19 118 THR A C 1
ATOM 939 O O . THR A 1 118 ? 5.915 -5.697 9.139 1.00 57.19 118 THR A O 1
ATOM 942 N N . PRO A 1 119 ? 6.580 -7.043 7.450 1.00 53.41 119 PRO A N 1
ATOM 943 C CA . PRO A 1 119 ? 7.335 -6.010 6.743 1.00 53.41 119 PRO A CA 1
ATOM 944 C C . PRO A 1 119 ? 6.480 -4.759 6.556 1.00 53.41 119 PRO A C 1
ATOM 946 O O . PRO A 1 119 ? 5.587 -4.713 5.706 1.00 53.41 119 PRO A O 1
ATOM 949 N N . GLN A 1 120 ? 6.713 -3.769 7.414 1.00 53.06 120 GLN A N 1
ATOM 950 C CA . GLN A 1 120 ? 5.981 -2.525 7.382 1.00 53.06 120 GLN A CA 1
ATOM 951 C C . GLN A 1 120 ? 6.710 -1.644 6.383 1.00 53.06 120 GLN A C 1
ATOM 953 O O . GLN A 1 120 ? 7.899 -1.367 6.544 1.00 53.06 120 GLN A O 1
ATOM 958 N N . LEU A 1 121 ? 5.994 -1.161 5.375 1.00 52.91 121 LEU A N 1
ATOM 959 C CA . LEU A 1 121 ? 6.425 0.019 4.637 1.00 52.91 121 LEU A CA 1
ATOM 960 C C . LEU A 1 121 ? 6.127 1.212 5.543 1.00 52.91 121 LEU A C 1
ATOM 962 O O . LEU A 1 121 ? 5.179 1.954 5.339 1.00 52.91 121 LEU A O 1
ATOM 966 N N . THR A 1 122 ? 6.873 1.290 6.638 1.00 45.53 122 THR A N 1
ATOM 967 C CA . THR A 1 122 ? 6.945 2.489 7.464 1.00 45.53 122 THR A CA 1
ATOM 968 C C . THR A 1 122 ? 8.100 3.303 6.917 1.00 45.53 122 THR A C 1
ATOM 970 O O . THR A 1 122 ? 9.133 2.728 6.565 1.00 45.53 122 THR A O 1
ATOM 973 N N . GLY A 1 123 ? 7.980 4.630 6.895 1.00 42.00 123 GLY A N 1
ATOM 974 C CA . GLY A 1 123 ? 9.068 5.551 6.533 1.00 42.00 123 GLY A CA 1
ATOM 975 C C . GLY A 1 123 ? 10.301 5.491 7.459 1.00 42.00 123 GLY A C 1
ATOM 976 O O . GLY A 1 123 ? 11.073 6.444 7.530 1.00 42.00 123 GLY A O 1
ATOM 977 N N . LYS A 1 124 ? 10.496 4.396 8.211 1.00 40.09 124 LYS A N 1
ATOM 978 C CA . LYS A 1 124 ? 11.645 4.144 9.086 1.00 40.09 124 LYS A CA 1
ATOM 979 C C . LYS A 1 124 ? 12.903 3.721 8.326 1.00 40.09 124 LYS A C 1
ATOM 981 O O . LYS A 1 124 ? 13.980 3.808 8.914 1.00 40.09 124 LYS A O 1
ATOM 986 N N . THR A 1 125 ? 12.833 3.341 7.045 1.00 41.75 125 THR A N 1
ATOM 987 C CA . THR A 1 125 ? 14.043 3.289 6.207 1.00 41.75 125 THR A CA 1
ATOM 988 C C . THR A 1 125 ? 14.446 4.714 5.853 1.00 41.75 125 THR A C 1
ATOM 990 O O . THR A 1 125 ? 14.130 5.216 4.781 1.00 41.75 125 THR A O 1
ATOM 993 N N . ARG A 1 126 ? 15.125 5.382 6.790 1.00 44.44 126 ARG A N 1
ATOM 994 C CA . ARG A 1 126 ? 15.732 6.705 6.611 1.00 44.44 126 ARG A CA 1
ATOM 995 C C . ARG A 1 126 ? 16.868 6.600 5.588 1.00 44.44 126 ARG A C 1
ATOM 997 O O . ARG A 1 126 ? 18.039 6.570 5.951 1.00 44.44 126 ARG A O 1
ATOM 1004 N N . SER A 1 127 ? 16.535 6.489 4.307 1.00 41.78 127 SER A N 1
ATOM 1005 C CA . SER A 1 127 ? 17.498 6.728 3.240 1.00 41.78 127 SER A CA 1
ATOM 1006 C C . SER A 1 127 ? 17.581 8.234 3.035 1.00 41.78 127 SER A C 1
ATOM 1008 O O . SER A 1 127 ? 16.611 8.860 2.617 1.00 41.78 127 SER A O 1
ATOM 1010 N N . LEU A 1 128 ? 18.745 8.815 3.323 1.00 43.81 128 LEU A N 1
ATOM 1011 C CA . LEU A 1 128 ? 19.049 10.248 3.194 1.00 43.81 128 LEU A CA 1
ATOM 1012 C C . LEU A 1 128 ? 18.982 10.787 1.741 1.00 43.81 128 LEU A C 1
ATOM 1014 O O . LEU A 1 128 ? 19.367 11.924 1.495 1.00 43.81 128 LEU A O 1
ATOM 1018 N N . HIS A 1 129 ? 18.492 10.000 0.776 1.00 45.97 129 HIS A N 1
ATOM 1019 C CA . HIS A 1 129 ? 18.587 10.286 -0.662 1.00 45.97 129 HIS A CA 1
ATOM 1020 C C . HIS A 1 129 ? 17.234 10.344 -1.398 1.00 45.97 129 HIS A C 1
ATOM 1022 O O . HIS A 1 129 ? 17.212 10.431 -2.626 1.00 45.97 129 HIS A O 1
ATOM 1028 N N . GLY A 1 130 ? 16.103 10.277 -0.686 1.00 50.84 130 GLY A N 1
ATOM 1029 C CA . GLY A 1 130 ? 14.767 10.289 -1.292 1.00 50.84 130 GLY A CA 1
ATOM 1030 C C . GLY A 1 130 ? 14.058 11.637 -1.179 1.00 50.84 130 GLY A C 1
ATOM 1031 O O . GLY A 1 130 ? 14.003 12.230 -0.104 1.00 50.84 130 GLY A O 1
ATOM 1032 N N . ARG A 1 131 ? 13.470 12.119 -2.281 1.00 59.62 131 ARG A N 1
ATOM 1033 C CA . ARG A 1 131 ? 12.531 13.254 -2.243 1.00 59.62 131 ARG A CA 1
ATOM 1034 C C . ARG A 1 131 ? 11.237 12.751 -1.594 1.00 59.62 131 ARG A C 1
ATOM 1036 O O . ARG A 1 131 ? 10.628 11.825 -2.129 1.00 59.62 131 ARG A O 1
ATOM 1043 N N . ARG A 1 132 ? 10.843 13.343 -0.464 1.00 65.75 132 ARG A N 1
ATOM 1044 C CA . ARG A 1 132 ? 9.578 13.055 0.228 1.00 65.75 132 ARG A CA 1
ATOM 1045 C C . ARG A 1 132 ? 8.546 14.131 -0.102 1.00 65.75 132 ARG A C 1
ATOM 1047 O O . ARG A 1 132 ? 8.880 15.313 -0.115 1.00 65.75 132 ARG A O 1
ATOM 1054 N N . SER A 1 133 ? 7.303 13.733 -0.351 1.00 75.62 133 SER A N 1
ATOM 1055 C CA . SER A 1 133 ? 6.167 14.652 -0.488 1.00 75.62 133 SER A CA 1
ATOM 1056 C C . SER A 1 133 ? 4.978 14.149 0.325 1.00 75.62 133 SER A C 1
ATOM 1058 O O . SER A 1 133 ? 4.660 12.962 0.284 1.00 75.62 133 SER A O 1
ATOM 1060 N N . ILE A 1 134 ? 4.320 15.052 1.051 1.00 74.31 134 ILE A N 1
ATOM 1061 C CA . ILE A 1 134 ? 3.099 14.772 1.812 1.00 74.31 134 ILE A CA 1
ATOM 1062 C C . ILE A 1 134 ? 1.944 15.494 1.118 1.00 74.31 134 ILE A C 1
ATOM 1064 O O . ILE A 1 134 ? 2.063 16.668 0.761 1.00 74.31 134 ILE A O 1
ATOM 1068 N N . LYS A 1 135 ? 0.832 14.792 0.891 1.00 77.94 135 LYS A N 1
ATOM 1069 C CA . LYS A 1 135 ? -0.395 15.355 0.313 1.00 77.94 135 LYS A CA 1
ATOM 1070 C C . LYS A 1 135 ? -1.582 15.057 1.222 1.00 77.94 135 LYS A C 1
ATOM 1072 O O . LYS A 1 135 ? -1.849 13.898 1.526 1.00 77.94 135 LYS A O 1
ATOM 1077 N N . SER A 1 136 ? -2.322 16.085 1.618 1.00 73.75 136 SER A N 1
ATOM 1078 C CA . SER A 1 136 ? -3.598 15.936 2.320 1.00 73.75 136 SER A CA 1
ATOM 1079 C C . SER A 1 136 ? -4.756 15.924 1.320 1.00 73.75 136 SER A C 1
ATOM 1081 O O . SER A 1 136 ? -4.770 16.691 0.355 1.00 73.75 136 SER A O 1
ATOM 1083 N N . LEU A 1 137 ? -5.726 15.031 1.522 1.00 70.44 137 LEU A N 1
ATOM 1084 C CA . LEU A 1 137 ? -6.972 15.002 0.755 1.00 70.44 137 LEU A CA 1
ATOM 1085 C C . LEU A 1 137 ? -8.160 15.322 1.681 1.00 70.44 137 LEU A C 1
ATOM 1087 O O . LEU A 1 137 ? -8.238 14.746 2.772 1.00 70.44 137 LEU A O 1
ATOM 1091 N N . PRO A 1 138 ? -9.077 16.222 1.271 1.00 41.78 138 PRO A N 1
ATOM 1092 C CA . PRO A 1 138 ? -10.270 16.551 2.050 1.00 41.78 138 PRO A CA 1
ATOM 1093 C C . PRO A 1 138 ? -11.275 15.387 2.064 1.00 41.78 138 PRO A C 1
ATOM 1095 O O . PRO A 1 138 ? -11.303 14.574 1.137 1.00 41.78 138 PRO A O 1
ATOM 1098 N N . SER A 1 139 ? -12.112 15.326 3.107 1.00 52.78 139 SER A N 1
ATOM 1099 C CA . SER A 1 139 ? -13.243 14.387 3.170 1.00 52.78 139 SER A CA 1
ATOM 1100 C C . SER A 1 139 ? -14.264 14.694 2.070 1.00 52.78 139 SER A C 1
ATOM 1102 O O . SER A 1 139 ? -14.459 15.859 1.720 1.00 52.78 139 SER A O 1
ATOM 1104 N N . LYS A 1 140 ? -14.915 13.650 1.543 1.00 46.00 140 LYS A N 1
ATOM 1105 C CA . LYS A 1 140 ? -16.187 13.790 0.817 1.00 46.00 140 LYS A CA 1
ATOM 1106 C C . LYS A 1 140 ? -17.341 13.960 1.795 1.00 46.00 140 LYS A C 1
ATOM 1108 O O . LYS A 1 140 ? -17.180 13.494 2.948 1.00 46.00 140 LYS A O 1
#

Secondary structure (DSSP, 8-state):
-PPPPPS-S--EEEEEEEEEEETTEEEEEEEEEEEEEGGGEEEEEEEEEETTTTEEEEEEEEEETTEEEEEEEEEETTT--EEEEEEEES--TTTHHHHHHHHHHHHHHHSTT--TTS----TTS--TTPEEEEEEE---

InterPro domains:
  IPR019376 Myeloid leukemia factor [PF10248] (8-105)
  IPR019376 Myeloid leukemia factor [PTHR13105] (8-138)

Solvent-accessible surface area (backbone atoms only — not comparable to full-atom values): 7832 Å² total; per-residue (Å²): 130,90,81,80,71,77,84,45,89,52,75,45,77,49,76,50,73,51,72,43,73,52,101,88,43,71,42,34,37,38,40,41,38,37,40,29,11,41,80,25,32,35,43,37,40,38,40,36,41,30,62,83,80,27,38,37,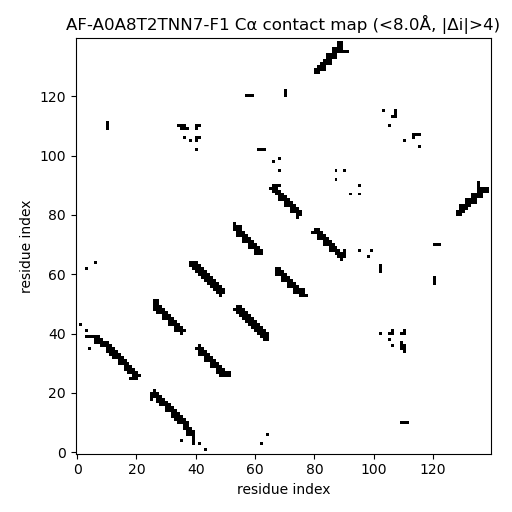39,38,36,37,36,39,32,43,63,85,32,31,46,30,38,35,38,40,29,34,69,82,82,64,48,39,41,37,37,37,39,28,30,63,50,54,84,85,49,47,65,61,47,53,54,54,42,50,58,46,33,61,75,34,30,87,95,48,56,100,76,58,93,65,81,53,88,77,75,77,61,97,75,47,62,74,49,80,46,77,46,81,77,133

Sequence (140 aa):
MPNFPSNGGAYTFSSSSVRYDGPKGAYYAATKLRRGGPEGVVEERFEERDSTTNKHIKRMSRGLKDKGHTFACQKDMKTGKVEENEILHNLKEDEVHDFDAKWEQAAEKYIPGWTKGTPQLTGKTRSLHGRRSIKSLPSK

Organism: Ceratopteris richardii (NCBI:txid49495)